Protein AF-A0A432GLQ8-F1 (afdb_monomer)

Organism: NCBI:txid2024889

Solvent-accessible surface area (backbone atoms only — not comparable to full-atom values): 6298 Å² total; per-residue (Å²): 129,80,65,60,48,78,48,74,42,90,80,87,74,48,74,46,80,48,63,73,74,74,49,57,71,63,53,51,57,51,48,53,59,51,56,76,68,56,81,57,90,83,51,72,51,78,84,89,78,70,44,90,85,61,54,70,68,78,48,49,78,29,48,50,62,92,62,46,70,57,54,41,52,49,46,50,68,80,38,73,85,50,81,83,72,56,77,81,66,71,67,80,76,91,131

pLDDT: mean 87.63, std 8.57, range [52.97, 96.75]

Mean predicted aligned error: 5.27 Å

Foldseek 3Di:
DDQWDWDADPPPGDIDIDGNDLDPVVVLVVLVVVVVVPPDPQAADDPPDHRPPDDCVSNPPRSDGDPLVVVLVVCCVVCVVCPPDDVSSVHDHDD

Structure (mmCIF, N/CA/C/O backbone):
data_AF-A0A432GLQ8-F1
#
_entry.id   AF-A0A432GLQ8-F1
#
loop_
_atom_site.group_PDB
_atom_site.id
_atom_site.type_symbol
_atom_site.label_atom_id
_atom_site.label_alt_id
_atom_site.label_comp_id
_atom_site.label_asym_id
_atom_site.label_entity_id
_atom_site.label_seq_id
_atom_site.pdbx_PDB_ins_code
_atom_site.Cartn_x
_atom_site.Cartn_y
_atom_site.Cartn_z
_atom_site.occupancy
_atom_site.B_iso_or_equiv
_atom_site.auth_seq_id
_atom_site.auth_comp_id
_atom_site.auth_asym_id
_atom_site.auth_atom_id
_atom_site.pdbx_PDB_model_num
ATOM 1 N N . LYS A 1 1 ? -21.162 7.649 18.911 1.00 52.97 1 LYS A N 1
ATOM 2 C CA . LYS A 1 1 ? -21.248 7.123 17.519 1.00 52.97 1 LYS A CA 1
ATOM 3 C C . LYS A 1 1 ? -19.899 6.506 17.177 1.00 52.97 1 LYS A C 1
ATOM 5 O O . LYS A 1 1 ? -18.906 7.142 17.490 1.00 52.97 1 LYS A O 1
ATOM 10 N N . ALA A 1 2 ? -19.849 5.311 16.585 1.00 57.78 2 ALA A N 1
ATOM 11 C CA . ALA A 1 2 ? -18.574 4.711 16.188 1.00 57.78 2 ALA A CA 1
ATOM 12 C C . ALA A 1 2 ? -17.834 5.634 15.198 1.00 57.78 2 ALA A C 1
ATOM 14 O O . ALA A 1 2 ? -18.429 6.103 14.224 1.00 57.78 2 ALA A O 1
ATOM 15 N N . ASN A 1 3 ? -16.553 5.911 15.460 1.00 75.44 3 ASN A N 1
ATOM 16 C CA . ASN A 1 3 ? -15.686 6.737 14.603 1.00 75.44 3 ASN A CA 1
ATOM 17 C C . ASN A 1 3 ? -15.190 5.988 13.356 1.00 75.44 3 ASN A C 1
ATOM 19 O O . ASN A 1 3 ? -14.399 6.525 12.581 1.00 75.44 3 ASN A O 1
ATOM 23 N N . PHE A 1 4 ? -15.685 4.768 13.155 1.00 80.69 4 PHE A N 1
ATOM 24 C CA . PHE A 1 4 ? -15.246 3.825 12.146 1.00 80.69 4 PHE A CA 1
ATOM 25 C C . PHE A 1 4 ? -16.453 3.205 11.439 1.00 80.69 4 PHE A C 1
ATOM 27 O O . PHE A 1 4 ? -17.462 2.894 12.078 1.00 80.69 4 PHE A O 1
ATOM 34 N N . LYS A 1 5 ? -16.354 3.048 10.121 1.00 87.56 5 LYS A N 1
ATOM 35 C CA . LYS A 1 5 ? -17.336 2.377 9.269 1.00 87.56 5 LYS A CA 1
ATOM 36 C C . LYS A 1 5 ? -16.607 1.455 8.299 1.00 87.56 5 LYS A C 1
ATOM 38 O O . LYS A 1 5 ? -15.543 1.810 7.802 1.00 87.56 5 LYS A O 1
ATOM 43 N N . ILE A 1 6 ? -17.214 0.313 8.003 1.00 88.31 6 ILE A N 1
ATOM 44 C CA . ILE A 1 6 ? -16.750 -0.613 6.969 1.00 88.31 6 ILE A CA 1
ATOM 45 C C . ILE A 1 6 ? -17.814 -0.644 5.878 1.00 88.31 6 ILE A C 1
ATOM 47 O O . ILE A 1 6 ? -18.998 -0.790 6.185 1.00 88.31 6 ILE A O 1
ATOM 51 N N . ALA A 1 7 ? -17.401 -0.500 4.624 1.00 86.56 7 ALA A N 1
ATOM 52 C CA . ALA A 1 7 ? -18.258 -0.702 3.465 1.00 86.56 7 ALA A CA 1
ATOM 53 C C . ALA A 1 7 ? -17.623 -1.754 2.555 1.00 86.56 7 ALA A C 1
ATOM 55 O O . ALA A 1 7 ? -16.474 -1.605 2.150 1.00 86.56 7 ALA A O 1
ATOM 56 N N . VAL A 1 8 ? -18.368 -2.810 2.239 1.00 84.88 8 VAL A N 1
ATOM 57 C CA . VAL A 1 8 ? -17.927 -3.861 1.316 1.00 84.88 8 VAL A CA 1
ATOM 58 C C . VAL A 1 8 ? -18.546 -3.567 -0.040 1.00 84.88 8 VAL A C 1
ATOM 60 O O . VAL A 1 8 ? -19.770 -3.470 -0.143 1.00 84.88 8 VAL A O 1
ATOM 63 N N . HIS A 1 9 ? -17.717 -3.382 -1.064 1.00 76.69 9 HIS A N 1
ATOM 64 C CA . HIS A 1 9 ? -18.213 -3.208 -2.419 1.00 76.69 9 HIS A CA 1
ATOM 65 C C . HIS A 1 9 ? -18.462 -4.598 -3.033 1.00 76.69 9 HIS A C 1
ATOM 67 O O . HIS A 1 9 ? -17.513 -5.368 -3.195 1.00 76.69 9 HIS A O 1
ATOM 73 N N . PRO A 1 10 ? -19.717 -4.958 -3.364 1.00 63.56 10 PRO A N 1
ATOM 74 C CA . PRO A 1 10 ? -20.062 -6.321 -3.777 1.00 63.56 10 PRO A CA 1
ATOM 75 C C . PRO A 1 10 ? -19.436 -6.713 -5.123 1.00 63.56 10 PRO A C 1
ATOM 77 O O . PRO A 1 10 ? -19.226 -7.893 -5.385 1.00 63.56 10 PRO A O 1
ATOM 80 N N . THR A 1 11 ? -19.091 -5.730 -5.958 1.00 61.66 11 THR A N 1
ATOM 81 C CA . THR A 1 11 ? -18.508 -5.943 -7.287 1.00 61.66 11 THR A CA 1
ATOM 82 C C . THR A 1 11 ? -17.040 -5.517 -7.274 1.00 61.66 11 THR A C 1
ATOM 84 O O . THR A 1 11 ? -16.756 -4.328 -7.216 1.00 61.66 11 THR A O 1
ATOM 87 N N . GLY A 1 12 ? -16.095 -6.457 -7.296 1.00 67.06 12 GLY A N 1
ATOM 88 C CA . GLY A 1 12 ? -14.649 -6.163 -7.260 1.00 67.06 12 GLY A CA 1
ATOM 89 C C . GLY A 1 12 ? -13.942 -6.550 -5.958 1.00 67.06 12 GLY A C 1
ATOM 90 O O . GLY A 1 12 ? -12.720 -6.612 -5.940 1.00 67.06 12 GLY A O 1
ATOM 91 N N . GLY A 1 13 ? -14.689 -6.896 -4.902 1.00 76.12 13 GLY A N 1
ATOM 92 C CA . GLY A 1 13 ? -14.124 -7.474 -3.674 1.00 76.12 13 GLY A CA 1
ATOM 93 C C . GLY A 1 13 ? -13.409 -6.478 -2.757 1.00 76.12 13 GLY A C 1
ATOM 94 O O . GLY A 1 13 ? -12.743 -6.893 -1.811 1.00 76.12 13 GLY A O 1
ATOM 95 N N . ASP A 1 14 ? -13.553 -5.176 -3.007 1.00 85.31 14 ASP A N 1
ATOM 96 C CA . ASP A 1 14 ? -12.921 -4.140 -2.196 1.00 85.31 14 ASP A CA 1
ATOM 97 C C . ASP A 1 14 ? -13.648 -3.935 -0.860 1.00 85.31 14 ASP A C 1
ATOM 99 O O . ASP A 1 14 ? -14.877 -3.805 -0.791 1.00 85.31 14 ASP A O 1
ATOM 103 N N . ILE A 1 15 ? -12.866 -3.825 0.216 1.00 89.12 15 ILE A N 1
ATOM 104 C CA . ILE A 1 15 ? -13.349 -3.461 1.549 1.00 89.12 15 ILE A CA 1
ATOM 105 C C . ILE A 1 15 ? -12.818 -2.070 1.889 1.00 89.12 15 ILE A C 1
ATOM 107 O O . ILE A 1 15 ? -11.617 -1.857 2.042 1.00 89.12 15 ILE A O 1
ATOM 111 N N . ASN A 1 16 ? -13.729 -1.113 2.040 1.00 89.88 16 ASN A N 1
ATOM 112 C CA . ASN A 1 16 ? -13.412 0.259 2.405 1.00 89.88 16 ASN A CA 1
ATOM 113 C C . ASN A 1 16 ? -13.504 0.444 3.920 1.00 89.88 16 ASN A C 1
ATOM 115 O O . ASN A 1 16 ? -14.584 0.347 4.511 1.00 89.88 16 ASN A O 1
ATOM 119 N N . PHE A 1 17 ? -12.373 0.777 4.537 1.00 89.88 17 PHE A N 1
ATOM 120 C CA . PHE A 1 17 ? -12.283 1.133 5.950 1.00 89.88 17 PHE A CA 1
ATOM 121 C C . PHE A 1 17 ? -12.308 2.656 6.098 1.00 89.88 17 PHE A C 1
ATOM 123 O O . PHE A 1 17 ? -11.334 3.343 5.795 1.00 89.88 17 PHE A O 1
ATOM 130 N N . MET A 1 18 ? -13.434 3.202 6.554 1.00 89.12 18 MET A N 1
ATOM 131 C CA . MET A 1 18 ? -13.636 4.644 6.689 1.00 89.12 18 MET A CA 1
ATOM 132 C C . MET A 1 18 ? -13.495 5.059 8.151 1.00 89.12 18 MET A C 1
ATOM 134 O O . MET A 1 18 ? -14.271 4.633 9.010 1.00 89.12 18 MET A O 1
ATOM 138 N N . HIS A 1 19 ? -12.541 5.942 8.432 1.00 85.38 19 HIS A N 1
ATOM 139 C CA . HIS A 1 19 ? -12.317 6.499 9.761 1.00 85.38 19 HIS A CA 1
ATOM 140 C C . HIS A 1 19 ? -12.474 8.021 9.738 1.00 85.38 19 HIS A C 1
ATOM 142 O O . HIS A 1 19 ? -12.069 8.674 8.781 1.00 85.38 19 HIS A O 1
ATOM 148 N N . LYS A 1 20 ? -13.073 8.598 10.785 1.00 85.88 20 LYS A N 1
ATOM 149 C CA . LYS A 1 20 ? -13.323 10.050 10.855 1.00 85.88 20 LYS A CA 1
ATOM 150 C C . LYS A 1 20 ? -12.145 10.878 11.366 1.00 85.88 20 LYS A C 1
ATOM 152 O O . LYS A 1 20 ? -12.199 12.098 11.269 1.00 85.88 20 LYS A O 1
ATOM 157 N N . SER A 1 21 ? -11.129 10.247 11.951 1.00 83.94 21 SER A N 1
ATOM 158 C CA . SER A 1 21 ? -10.005 10.990 12.524 1.00 83.94 21 SER A CA 1
ATOM 159 C C . SER A 1 21 ? -9.118 11.598 11.455 1.00 83.94 21 SER A C 1
ATOM 161 O O . SER A 1 21 ? -8.797 10.949 10.458 1.00 83.94 21 SER A O 1
ATOM 163 N N . THR A 1 22 ? -8.680 12.822 11.718 1.00 85.19 22 THR A N 1
ATOM 164 C CA . THR A 1 22 ? -7.654 13.551 10.968 1.00 85.19 22 THR A CA 1
ATOM 165 C C . THR A 1 22 ? -6.250 13.340 11.543 1.00 85.19 22 THR A C 1
ATOM 167 O O . THR A 1 22 ? -5.264 13.759 10.930 1.00 85.19 22 THR A O 1
ATOM 170 N N . GLU A 1 23 ? -6.142 12.668 12.694 1.00 91.06 23 GLU A N 1
ATOM 171 C CA . GLU A 1 23 ? -4.889 12.450 13.408 1.00 91.06 23 GLU A CA 1
ATOM 172 C C . GLU A 1 23 ? -4.126 11.244 12.860 1.00 91.06 23 GLU A C 1
ATOM 174 O O . GLU A 1 23 ? -4.600 10.105 12.888 1.00 91.06 23 GLU A O 1
ATOM 179 N N . ARG A 1 24 ? -2.880 11.481 12.426 1.00 92.00 24 ARG A N 1
ATOM 180 C CA . ARG A 1 24 ? -1.993 10.443 11.867 1.00 92.00 24 ARG A CA 1
ATOM 181 C C . ARG A 1 24 ? -1.860 9.246 12.805 1.00 92.00 24 ARG A C 1
ATOM 183 O O . ARG A 1 24 ? -1.970 8.108 12.370 1.00 92.00 24 ARG A O 1
ATOM 190 N N . LYS A 1 25 ? -1.635 9.501 14.097 1.00 92.94 25 LYS A N 1
ATOM 191 C CA . LYS A 1 25 ? -1.405 8.451 15.099 1.00 92.94 25 LYS A CA 1
ATOM 192 C C . LYS A 1 25 ? -2.577 7.471 15.173 1.00 92.94 25 LYS A C 1
ATOM 194 O O . LYS A 1 25 ? -2.359 6.265 15.185 1.00 92.94 25 LYS A O 1
ATOM 199 N N . GLU A 1 26 ? -3.805 7.978 15.178 1.00 91.44 26 GLU A N 1
ATOM 200 C CA . GLU A 1 26 ? -5.005 7.141 15.231 1.00 91.44 26 GLU A CA 1
ATOM 201 C C . GLU A 1 26 ? -5.233 6.387 13.918 1.00 91.44 26 GLU A C 1
ATOM 203 O O . GLU A 1 26 ? -5.636 5.224 13.936 1.00 91.44 26 GLU A O 1
ATOM 208 N N . GLN A 1 27 ? -4.958 7.020 12.772 1.00 91.06 27 GLN A N 1
ATOM 209 C CA . GLN A 1 27 ? -5.039 6.351 11.471 1.00 91.06 27 GLN A CA 1
ATOM 210 C C . GLN A 1 27 ? -4.043 5.186 11.377 1.00 91.06 27 GLN A C 1
ATOM 212 O O . GLN A 1 27 ? -4.427 4.096 10.960 1.00 91.06 27 GLN A O 1
ATOM 217 N N . LEU A 1 28 ? -2.802 5.371 11.840 1.00 93.44 28 LEU A N 1
ATOM 218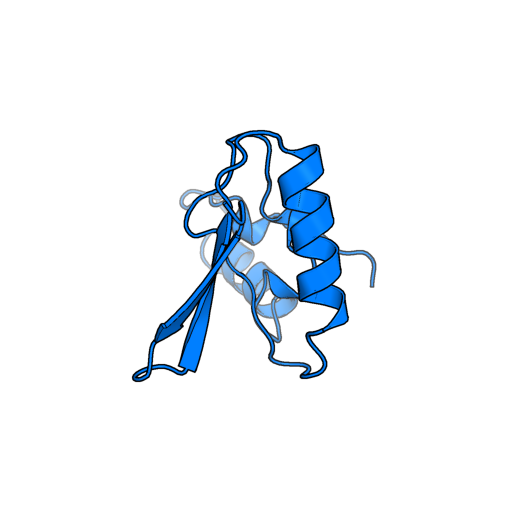 C CA . LEU A 1 28 ? -1.788 4.312 11.844 1.00 93.44 28 LEU A CA 1
ATOM 219 C C . LEU A 1 28 ? -2.119 3.179 12.819 1.00 93.44 28 LEU A C 1
ATOM 221 O O . LEU A 1 28 ? -1.953 2.014 12.477 1.00 93.44 28 LEU A O 1
ATOM 225 N N . GLN A 1 29 ? -2.659 3.482 14.001 1.00 92.88 29 GLN A N 1
ATOM 226 C CA . GLN A 1 29 ? -3.107 2.439 14.931 1.00 92.88 29 GLN A CA 1
ATOM 227 C C . GLN A 1 29 ? -4.207 1.552 14.333 1.00 92.88 29 GLN A C 1
ATOM 229 O O . GLN A 1 29 ? -4.218 0.344 14.562 1.00 92.88 29 GLN A O 1
ATOM 234 N N . HIS A 1 30 ? -5.136 2.130 13.568 1.00 91.06 30 HIS A N 1
ATOM 235 C CA . HIS A 1 30 ? -6.147 1.347 12.859 1.00 91.06 30 HIS A CA 1
ATOM 236 C C . HIS A 1 30 ? -5.560 0.578 11.677 1.00 91.06 30 HIS A C 1
ATOM 238 O O . HIS A 1 30 ? -5.934 -0.573 11.470 1.00 91.06 30 HIS A O 1
ATOM 244 N N . LEU A 1 31 ? -4.624 1.178 10.942 1.00 93.44 31 LEU A N 1
ATOM 245 C CA . LEU A 1 31 ? -3.924 0.513 9.850 1.00 93.44 31 LEU A CA 1
ATOM 246 C C . LEU A 1 31 ? -3.215 -0.760 10.324 1.00 93.44 31 LEU A C 1
ATOM 248 O O . LEU A 1 31 ? -3.375 -1.798 9.695 1.00 93.44 31 LEU A O 1
ATOM 252 N N . GLU A 1 32 ? -2.499 -0.713 11.448 1.00 94.06 32 GLU A N 1
ATOM 253 C CA . GLU A 1 32 ? -1.813 -1.896 11.985 1.00 94.06 32 GLU A CA 1
ATOM 254 C C . GLU A 1 32 ? -2.787 -3.009 12.390 1.00 94.06 32 GLU A C 1
ATOM 256 O O . GLU A 1 32 ? -2.531 -4.182 12.124 1.00 94.06 32 GLU A O 1
ATOM 261 N N . LYS A 1 33 ? -3.952 -2.655 12.947 1.00 92.75 33 LYS A N 1
ATOM 262 C CA . LYS A 1 33 ? -5.020 -3.630 13.231 1.00 92.75 33 LYS A CA 1
ATOM 263 C C . LYS A 1 33 ? -5.596 -4.258 11.962 1.00 92.75 33 LYS A C 1
ATOM 265 O O . LYS A 1 33 ? -5.975 -5.422 11.979 1.00 92.75 33 LYS A O 1
ATOM 270 N N . ILE A 1 34 ? -5.699 -3.492 10.876 1.00 92.69 34 ILE A N 1
ATOM 271 C CA . ILE A 1 34 ? -6.149 -4.021 9.584 1.00 92.69 34 ILE A CA 1
ATOM 272 C C . ILE A 1 34 ? -5.084 -4.968 9.032 1.00 92.69 34 ILE A C 1
ATOM 274 O O . ILE A 1 34 ? -5.404 -6.104 8.701 1.00 92.69 34 ILE A O 1
ATOM 278 N N . LYS A 1 35 ? -3.816 -4.544 8.995 1.00 92.81 35 LYS A N 1
ATOM 279 C CA . LYS A 1 35 ? -2.692 -5.362 8.519 1.00 92.81 35 LYS A CA 1
ATOM 280 C C . LYS A 1 35 ? -2.577 -6.694 9.255 1.00 92.81 35 LY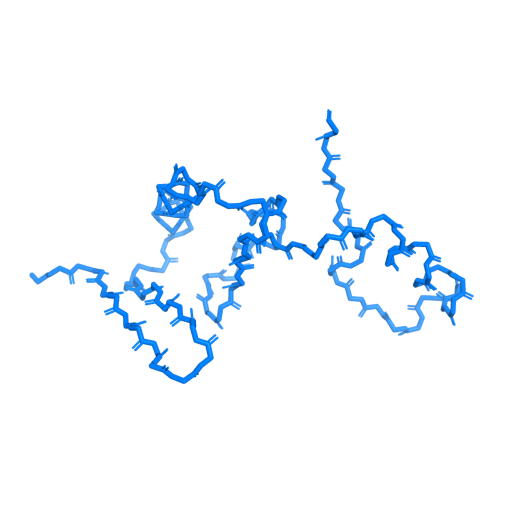S A C 1
ATOM 282 O O . LYS A 1 35 ? -2.336 -7.706 8.608 1.00 92.81 35 LYS A O 1
ATOM 287 N N . SER A 1 36 ? -2.776 -6.715 10.575 1.00 92.75 36 SER A N 1
ATOM 288 C CA . SER A 1 36 ? -2.702 -7.955 11.360 1.00 92.75 36 SER A CA 1
ATOM 289 C C . SER A 1 36 ? -3.830 -8.948 11.055 1.00 92.75 36 SER A C 1
ATOM 291 O O . SER A 1 36 ? -3.675 -10.137 11.322 1.00 92.75 36 SER A O 1
ATOM 293 N N . ALA A 1 37 ? -4.941 -8.486 10.474 1.00 91.50 37 ALA A N 1
ATOM 294 C CA . ALA A 1 37 ? -6.044 -9.334 10.030 1.00 91.50 37 ALA A CA 1
ATOM 295 C C . ALA A 1 37 ? -5.890 -9.826 8.575 1.00 91.50 37 ALA A C 1
ATOM 297 O O . ALA A 1 37 ? -6.620 -10.723 8.150 1.00 91.50 37 ALA A O 1
ATOM 298 N N . LEU A 1 38 ? -4.956 -9.261 7.799 1.00 89.69 38 LEU A N 1
ATOM 299 C CA . LEU A 1 38 ? -4.708 -9.650 6.410 1.00 89.69 38 LEU A CA 1
ATOM 300 C C . LEU A 1 38 ? -3.782 -10.871 6.346 1.00 89.69 38 LEU A C 1
ATOM 302 O O . LEU A 1 38 ? -2.560 -10.750 6.394 1.00 89.69 38 LEU A O 1
ATOM 306 N N . ILE A 1 39 ? -4.382 -12.055 6.218 1.00 84.69 39 ILE A N 1
ATOM 307 C CA . ILE A 1 39 ? -3.661 -13.339 6.193 1.00 84.69 39 ILE A CA 1
ATOM 308 C C . ILE A 1 39 ? -3.234 -13.790 4.789 1.00 84.69 39 ILE A C 1
ATOM 310 O O . ILE A 1 39 ? -2.286 -14.560 4.653 1.00 84.69 39 ILE A O 1
ATOM 314 N N . HIS A 1 40 ? -3.914 -13.330 3.734 1.00 85.50 40 HIS A N 1
ATOM 315 C CA . HIS A 1 40 ? -3.586 -13.728 2.364 1.00 85.50 40 HIS A CA 1
ATOM 316 C C . HIS A 1 40 ? -2.364 -12.974 1.841 1.00 85.50 40 HIS A C 1
ATOM 318 O O . HIS A 1 40 ? -2.291 -11.751 1.967 1.00 85.50 40 HIS A O 1
ATOM 324 N N . ALA A 1 41 ? -1.452 -13.697 1.187 1.00 80.06 41 ALA A N 1
ATOM 325 C CA . ALA A 1 41 ? -0.226 -13.139 0.613 1.00 80.06 41 ALA A CA 1
ATOM 326 C C . ALA A 1 41 ? -0.492 -12.042 -0.434 1.00 80.06 41 ALA A C 1
ATOM 328 O O . ALA A 1 41 ? 0.277 -11.091 -0.529 1.00 80.06 41 ALA A O 1
ATOM 329 N N . ASP A 1 42 ? -1.613 -12.142 -1.152 1.00 83.69 42 ASP A N 1
ATOM 330 C CA . ASP A 1 42 ? -2.021 -11.180 -2.183 1.00 83.69 42 ASP A CA 1
ATOM 331 C C . ASP A 1 42 ? -2.918 -10.051 -1.657 1.00 83.69 42 ASP A C 1
ATOM 333 O O . ASP A 1 42 ? -3.430 -9.249 -2.441 1.00 83.69 42 ASP A O 1
ATOM 337 N N . SER A 1 43 ? -3.123 -9.968 -0.339 1.00 88.62 43 SER A N 1
ATOM 338 C CA . SER A 1 43 ? -3.855 -8.859 0.276 1.00 88.62 43 SER A CA 1
ATOM 339 C C . SER A 1 43 ? -3.186 -7.530 -0.065 1.00 88.62 43 SER A C 1
ATOM 341 O O . SER A 1 43 ? -1.978 -7.370 0.118 1.00 88.62 43 SER A O 1
ATOM 343 N N . ARG A 1 44 ? -3.971 -6.545 -0.508 1.00 90.31 44 ARG A N 1
ATOM 344 C CA . ARG A 1 44 ? -3.472 -5.202 -0.829 1.00 90.31 44 ARG A CA 1
ATOM 345 C C . ARG A 1 44 ? -4.222 -4.137 -0.053 1.00 90.31 44 ARG A C 1
ATOM 347 O O . ARG A 1 44 ? -5.415 -4.258 0.208 1.00 90.31 44 ARG A O 1
ATOM 354 N N . LEU A 1 45 ? -3.506 -3.075 0.285 1.00 93.38 45 LEU A N 1
ATOM 355 C CA . LEU A 1 45 ? -4.031 -1.877 0.917 1.00 93.38 45 LEU A CA 1
ATOM 356 C C . LEU A 1 45 ? -3.674 -0.658 0.074 1.00 93.38 45 LEU A C 1
ATOM 358 O O . LEU A 1 45 ? -2.597 -0.565 -0.511 1.00 93.38 45 LEU A O 1
ATOM 362 N N . ARG A 1 46 ? -4.587 0.308 0.038 1.00 91.31 46 ARG A N 1
ATOM 363 C CA . ARG A 1 46 ? -4.381 1.597 -0.615 1.00 91.31 46 ARG A CA 1
ATOM 364 C C . ARG A 1 46 ? -5.017 2.694 0.222 1.00 91.31 46 ARG A C 1
ATOM 366 O O . ARG A 1 46 ? -6.125 2.539 0.729 1.00 91.31 46 ARG A O 1
ATOM 373 N N . TRP A 1 47 ? -4.347 3.837 0.295 1.00 91.19 47 TRP A N 1
ATOM 374 C CA . TRP A 1 47 ? -4.975 5.062 0.767 1.00 91.19 47 TRP A CA 1
ATOM 375 C C . TRP A 1 47 ? -5.936 5.604 -0.293 1.00 91.19 47 TRP A C 1
ATOM 377 O O . TRP A 1 47 ? -5.507 6.013 -1.368 1.00 91.19 47 TRP A O 1
ATOM 387 N N . VAL A 1 48 ? -7.234 5.607 0.010 1.00 87.06 48 VAL A N 1
ATOM 388 C CA . VAL A 1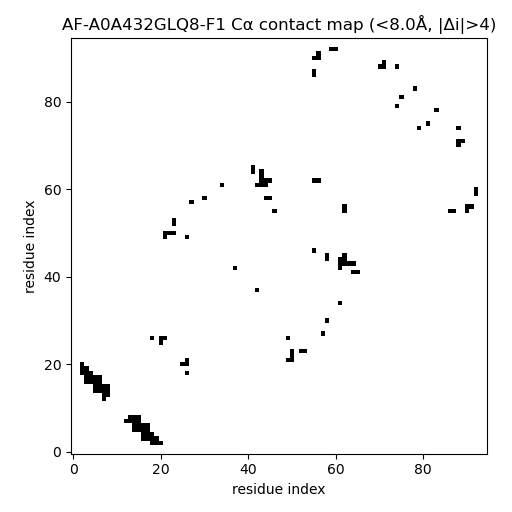 48 ? -8.233 6.362 -0.771 1.00 87.06 48 VAL A CA 1
ATOM 389 C C . VAL A 1 48 ? -8.249 7.817 -0.303 1.00 87.06 48 VAL A C 1
ATOM 391 O O . VAL A 1 48 ? -8.197 8.743 -1.105 1.00 87.06 48 VAL A O 1
ATOM 394 N N . SER A 1 49 ? -8.251 8.009 1.017 1.00 84.12 49 SER A N 1
ATOM 395 C CA . SER A 1 49 ? -8.070 9.297 1.679 1.00 84.12 49 SER A CA 1
ATOM 396 C C . SER A 1 49 ? -7.339 9.078 3.001 1.00 84.12 49 SER A C 1
ATOM 398 O O . SER A 1 49 ? -7.780 8.265 3.815 1.00 84.12 49 SER A O 1
ATOM 400 N N . SER A 1 50 ? -6.255 9.808 3.233 1.00 85.75 50 SER A N 1
ATOM 401 C CA . SER A 1 50 ? -5.517 9.814 4.499 1.00 85.75 50 SER A CA 1
ATOM 402 C C . SER A 1 50 ? -5.159 11.245 4.879 1.00 85.75 50 SER A C 1
ATOM 404 O O . SER A 1 50 ? -5.232 12.156 4.052 1.00 85.75 50 SER A O 1
ATOM 406 N N . THR A 1 51 ? -4.746 11.463 6.128 1.00 86.56 51 THR A N 1
ATOM 407 C CA . THR A 1 51 ? -4.108 12.739 6.478 1.00 86.56 51 THR A CA 1
ATOM 408 C C . THR A 1 51 ? -2.844 12.935 5.619 1.00 86.56 51 THR A C 1
ATOM 410 O O . THR A 1 51 ? -2.176 11.939 5.324 1.00 86.56 51 THR A O 1
ATOM 413 N N . PRO A 1 52 ? -2.459 14.169 5.235 1.00 85.12 52 PRO A N 1
ATOM 414 C CA . PRO A 1 52 ? -1.264 14.412 4.413 1.00 85.12 52 PRO A CA 1
ATOM 415 C C . PRO A 1 52 ? 0.046 13.894 5.023 1.00 85.12 52 PRO A C 1
ATOM 417 O O . PRO A 1 52 ? 1.046 13.756 4.331 1.00 85.12 52 PRO A O 1
ATOM 420 N N . LYS A 1 53 ? 0.051 13.613 6.333 1.00 87.44 53 LYS A N 1
ATOM 421 C CA . LYS A 1 53 ? 1.201 13.050 7.053 1.00 87.44 53 LYS A CA 1
ATOM 422 C C . LYS A 1 53 ? 1.330 11.525 6.907 1.00 87.44 53 LYS A C 1
ATOM 424 O O . LYS A 1 53 ? 2.307 10.960 7.394 1.00 87.44 53 LYS A O 1
ATOM 429 N N . CYS A 1 54 ? 0.339 10.841 6.338 1.00 89.38 54 CYS A N 1
ATOM 430 C CA . CYS A 1 54 ? 0.438 9.419 6.012 1.00 89.38 54 CYS A CA 1
ATOM 431 C C . CYS A 1 54 ? 1.153 9.248 4.673 1.00 89.38 54 CYS A C 1
ATOM 433 O O . CYS A 1 54 ? 0.879 9.955 3.708 1.00 89.38 54 CYS A O 1
ATOM 435 N N . SER A 1 55 ? 2.065 8.289 4.630 1.00 90.31 55 SER A N 1
ATOM 436 C CA . SER A 1 55 ? 2.892 7.967 3.475 1.00 90.31 55 SER A CA 1
ATOM 437 C C . SER A 1 55 ? 2.487 6.623 2.871 1.00 90.31 55 SER A C 1
ATOM 439 O O . SER A 1 55 ? 1.810 5.808 3.503 1.00 90.31 55 SER A O 1
ATOM 441 N N . PHE A 1 56 ? 2.943 6.354 1.648 1.00 89.75 56 PHE A N 1
ATOM 442 C CA . PHE A 1 56 ? 2.842 5.013 1.067 1.00 89.75 56 PHE A CA 1
ATOM 443 C C . PHE A 1 56 ? 3.690 3.987 1.833 1.00 89.75 56 PHE A C 1
ATOM 445 O O . PHE A 1 56 ? 3.280 2.835 1.938 1.00 89.75 56 PHE A O 1
ATOM 452 N N . MET A 1 57 ? 4.804 4.415 2.440 1.00 91.75 57 MET A N 1
ATOM 453 C CA . MET A 1 57 ? 5.633 3.570 3.309 1.00 91.75 57 MET A CA 1
ATOM 454 C C . MET A 1 57 ? 4.850 3.025 4.504 1.00 91.75 57 MET A C 1
ATOM 456 O O . MET A 1 57 ? 5.032 1.870 4.883 1.00 91.75 57 MET A O 1
ATOM 460 N N . ASP A 1 58 ? 3.911 3.810 5.042 1.00 93.81 58 ASP A N 1
ATOM 461 C CA . ASP A 1 58 ? 3.063 3.369 6.149 1.00 93.81 58 ASP A CA 1
ATOM 462 C C . ASP A 1 58 ? 2.212 2.143 5.776 1.00 93.81 58 ASP A C 1
ATOM 464 O O . ASP A 1 58 ? 1.823 1.401 6.667 1.00 93.81 58 ASP A O 1
ATOM 468 N N . LEU A 1 59 ? 1.941 1.866 4.493 1.00 93.25 59 LEU A N 1
ATOM 469 C CA . LEU A 1 59 ? 1.210 0.663 4.062 1.00 93.25 59 LEU A CA 1
ATOM 470 C C . LEU A 1 59 ? 2.071 -0.612 4.106 1.00 93.25 59 LEU A C 1
ATOM 472 O O . LEU A 1 59 ? 1.523 -1.717 4.145 1.00 93.25 59 LEU A O 1
ATOM 476 N N . GLY A 1 60 ? 3.400 -0.483 4.143 1.00 91.88 60 GLY A N 1
ATOM 477 C CA . GLY A 1 60 ? 4.330 -1.611 4.109 1.00 91.88 60 GLY A CA 1
ATOM 478 C C . GLY A 1 60 ? 4.164 -2.475 2.854 1.00 91.88 60 GLY A C 1
ATOM 479 O O . GLY A 1 60 ? 3.720 -2.003 1.805 1.00 91.88 60 GLY A O 1
ATOM 480 N N . LYS A 1 61 ? 4.435 -3.780 2.991 1.00 89.88 61 LYS A N 1
ATOM 481 C CA . LYS A 1 61 ? 4.289 -4.774 1.910 1.00 89.88 61 LYS A CA 1
ATOM 482 C C . LYS A 1 61 ? 2.893 -4.828 1.279 1.00 89.88 61 LYS A C 1
ATOM 484 O O . LYS A 1 61 ? 2.761 -5.192 0.119 1.00 89.88 61 LYS A O 1
ATOM 489 N N . PHE A 1 62 ? 1.854 -4.441 2.022 1.00 92.19 62 PHE A N 1
ATOM 490 C CA . PHE A 1 62 ? 0.477 -4.430 1.523 1.00 92.19 62 PHE A CA 1
ATOM 491 C C . PHE A 1 62 ? 0.216 -3.272 0.550 1.00 92.19 62 PHE A C 1
ATOM 493 O O . PHE A 1 62 ? -0.759 -3.310 -0.196 1.00 92.19 62 PHE A O 1
ATOM 500 N N . GLY A 1 63 ? 1.063 -2.238 0.551 1.00 92.12 63 GLY A N 1
ATOM 501 C CA . GLY A 1 63 ? 0.955 -1.093 -0.351 1.00 92.12 63 GLY A CA 1
ATO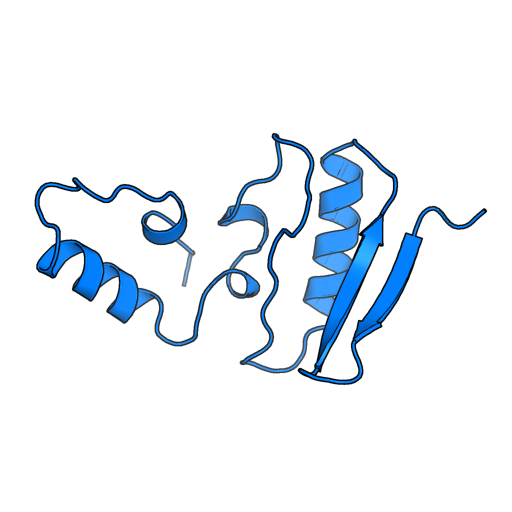M 502 C C . GLY A 1 63 ? 1.465 -1.354 -1.768 1.00 92.12 63 GLY A C 1
ATOM 503 O O . GLY A 1 63 ? 1.289 -0.500 -2.636 1.00 92.12 63 GLY A O 1
ATOM 504 N N . VAL A 1 64 ? 2.096 -2.506 -2.014 1.00 91.44 64 VAL A N 1
ATOM 505 C CA . VAL A 1 64 ? 2.746 -2.826 -3.288 1.00 91.44 64 VAL A CA 1
ATOM 506 C C . VAL A 1 64 ? 2.246 -4.140 -3.877 1.00 91.44 64 VAL A C 1
ATOM 508 O O . VAL A 1 64 ? 1.707 -5.003 -3.189 1.00 91.44 64 VAL A O 1
ATOM 511 N N . ALA A 1 65 ? 2.396 -4.283 -5.192 1.00 86.69 65 ALA A N 1
ATOM 512 C CA . ALA A 1 65 ? 2.063 -5.523 -5.879 1.00 86.69 65 ALA A CA 1
ATOM 513 C C . ALA A 1 65 ? 3.103 -6.626 -5.615 1.00 86.69 65 ALA A C 1
ATOM 515 O O . ALA A 1 65 ? 4.287 -6.355 -5.406 1.00 86.69 65 ALA A O 1
ATOM 516 N N . SER A 1 66 ? 2.671 -7.882 -5.741 1.00 84.44 66 SER A N 1
ATOM 517 C CA . SER A 1 66 ? 3.563 -9.037 -5.874 1.00 84.44 66 SER A CA 1
ATOM 518 C C . SER A 1 66 ? 4.577 -8.787 -7.000 1.00 84.44 66 SER A C 1
ATOM 520 O O . SER A 1 66 ? 4.185 -8.473 -8.126 1.00 84.44 66 SER A O 1
ATOM 522 N N . GLY A 1 67 ? 5.875 -8.902 -6.706 1.00 88.38 67 GLY A N 1
ATOM 523 C CA . GLY A 1 67 ? 6.936 -8.608 -7.678 1.00 88.38 67 GLY A CA 1
ATOM 524 C C . GLY A 1 67 ? 7.287 -7.120 -7.813 1.00 88.38 67 GLY A C 1
ATOM 525 O O . GLY A 1 67 ? 7.816 -6.701 -8.841 1.00 88.38 67 GLY A O 1
ATOM 526 N N . TYR A 1 68 ? 7.026 -6.306 -6.788 1.00 91.94 68 TYR A N 1
ATOM 527 C CA . TYR A 1 68 ? 7.378 -4.882 -6.762 1.00 91.94 68 TYR A CA 1
ATOM 528 C C . TYR A 1 68 ? 8.850 -4.589 -7.126 1.00 91.94 68 TYR A C 1
ATOM 530 O O . TYR A 1 68 ? 9.130 -3.609 -7.816 1.00 91.94 68 TYR A O 1
ATOM 538 N N . SER A 1 69 ? 9.790 -5.474 -6.781 1.00 91.38 69 SER A N 1
ATOM 539 C CA . SER A 1 69 ? 11.199 -5.366 -7.194 1.00 91.38 69 SER A CA 1
ATOM 540 C C . SER A 1 69 ? 11.383 -5.365 -8.720 1.00 91.38 69 SER A C 1
ATOM 542 O O . SER A 1 69 ? 12.163 -4.572 -9.254 1.00 91.38 69 SER A O 1
ATOM 544 N N . LEU A 1 70 ? 10.625 -6.192 -9.449 1.00 93.75 70 LEU A N 1
ATOM 545 C CA . LEU A 1 70 ? 10.601 -6.187 -10.913 1.00 93.75 70 LEU A CA 1
ATOM 546 C C . LEU A 1 70 ? 10.006 -4.880 -11.443 1.00 93.75 70 LEU A C 1
ATOM 548 O O . LEU A 1 70 ? 10.554 -4.295 -12.375 1.00 93.75 70 LEU A O 1
ATOM 552 N N . VAL A 1 71 ? 8.934 -4.385 -10.820 1.00 93.00 71 VAL A N 1
ATOM 553 C CA . VAL A 1 71 ? 8.309 -3.107 -11.191 1.00 93.00 71 VAL A CA 1
ATOM 554 C C . VAL A 1 71 ? 9.296 -1.943 -11.041 1.00 93.00 71 V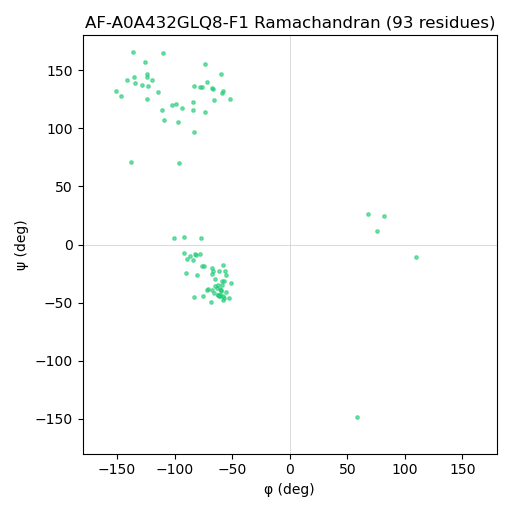AL A C 1
ATOM 556 O O . VAL A 1 71 ? 9.416 -1.133 -11.960 1.00 93.00 71 VAL A O 1
ATOM 559 N N . LYS A 1 72 ? 10.073 -1.887 -9.949 1.00 93.06 72 LYS A N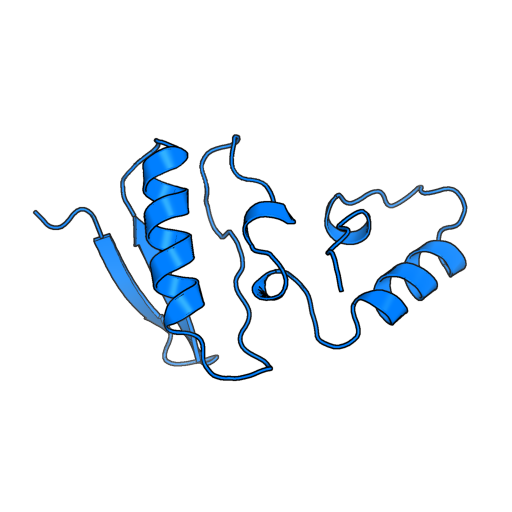 1
ATOM 560 C CA . LYS A 1 72 ? 11.140 -0.883 -9.768 1.00 93.06 72 LYS A CA 1
ATOM 561 C C . LYS A 1 72 ? 12.206 -0.979 -10.859 1.00 93.06 72 LYS A C 1
ATOM 563 O O . LYS A 1 72 ? 12.618 0.040 -11.410 1.00 93.06 72 LYS A O 1
ATOM 568 N N . ARG A 1 73 ? 12.648 -2.196 -11.196 1.00 94.19 73 ARG A N 1
ATOM 569 C CA . ARG A 1 73 ? 13.632 -2.423 -12.269 1.00 94.19 73 ARG A CA 1
ATOM 570 C C . ARG A 1 73 ? 13.108 -1.960 -13.626 1.00 94.19 73 ARG A C 1
ATOM 572 O O . ARG A 1 73 ? 13.828 -1.273 -14.344 1.00 94.19 73 ARG A O 1
ATOM 579 N N . LEU A 1 74 ? 11.855 -2.282 -13.947 1.00 95.50 74 LEU A N 1
ATOM 580 C CA . LEU A 1 74 ? 11.199 -1.831 -15.173 1.00 95.50 74 LEU A CA 1
ATOM 581 C C . LEU A 1 74 ? 11.083 -0.306 -15.218 1.00 95.50 74 LEU A C 1
ATOM 583 O O . LEU A 1 74 ? 11.411 0.283 -16.241 1.00 95.50 74 LEU A O 1
ATOM 587 N N . LYS A 1 75 ? 10.706 0.347 -14.110 1.00 94.88 75 LYS A N 1
ATOM 588 C CA . LYS A 1 75 ? 10.651 1.815 -14.041 1.00 94.88 75 LYS A CA 1
ATOM 589 C C . LYS A 1 75 ? 12.004 2.452 -14.351 1.00 94.88 75 LYS A C 1
ATOM 591 O O . LYS A 1 75 ? 12.060 3.362 -15.169 1.00 94.88 75 LYS A O 1
ATOM 596 N N . LYS A 1 76 ? 13.084 1.957 -13.740 1.00 93.94 76 LYS A N 1
ATOM 597 C CA . LYS A 1 76 ? 14.449 2.453 -13.993 1.00 93.94 76 LYS A CA 1
ATOM 598 C C . LYS A 1 76 ? 14.887 2.247 -15.445 1.00 93.94 76 LYS A C 1
ATOM 600 O O . LYS A 1 76 ? 15.610 3.074 -15.982 1.00 93.94 76 LYS A O 1
ATOM 605 N N . HIS A 1 77 ? 14.461 1.149 -16.067 1.00 96.62 77 HIS A N 1
ATOM 606 C CA . HIS A 1 77 ? 14.807 0.842 -17.452 1.0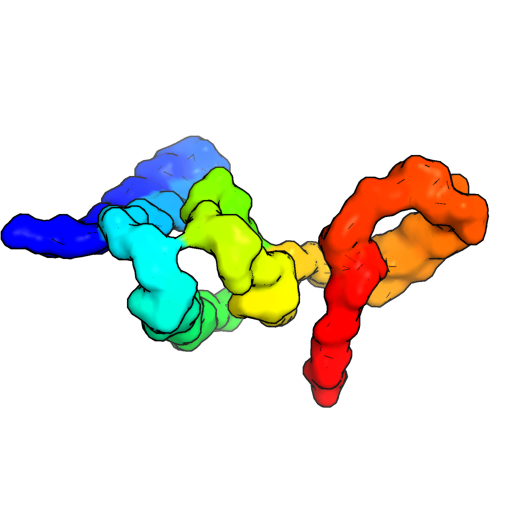0 96.62 77 HIS A CA 1
ATOM 607 C C . HIS A 1 77 ? 14.034 1.699 -18.462 1.00 96.62 77 HIS A C 1
ATOM 609 O O . HIS A 1 77 ? 14.620 2.197 -19.417 1.00 96.62 77 HIS A O 1
ATOM 615 N N . LEU A 1 78 ? 12.727 1.869 -18.250 1.00 96.75 78 LEU A N 1
ATOM 616 C CA . LEU A 1 78 ? 11.842 2.594 -19.165 1.00 96.75 78 LEU A CA 1
ATOM 617 C C . LEU A 1 78 ? 11.929 4.116 -19.002 1.00 96.75 78 LEU A C 1
ATOM 619 O O . LEU A 1 78 ? 11.644 4.845 -19.945 1.00 96.75 78 LEU A O 1
ATOM 623 N N . ASP A 1 79 ? 12.306 4.597 -17.819 1.00 96.50 79 ASP A N 1
ATOM 624 C CA . ASP A 1 79 ? 12.450 6.021 -17.526 1.00 96.50 79 ASP A CA 1
ATOM 625 C C . ASP A 1 79 ? 13.720 6.287 -16.697 1.00 96.50 79 ASP A C 1
ATOM 627 O O . ASP A 1 79 ? 13.641 6.594 -15.502 1.00 96.50 79 ASP A O 1
ATOM 631 N N . PRO A 1 80 ? 14.908 6.154 -17.319 1.00 93.75 80 PRO A N 1
ATOM 632 C CA . PRO A 1 80 ? 16.189 6.354 -16.645 1.00 93.75 80 PRO A CA 1
ATOM 633 C C . PRO A 1 80 ? 16.420 7.812 -16.227 1.00 93.75 80 PRO A C 1
ATOM 635 O O . PRO A 1 80 ? 17.152 8.065 -15.275 1.00 93.75 80 PRO A O 1
ATOM 638 N N . ALA A 1 81 ? 15.790 8.767 -16.918 1.00 94.75 81 ALA A N 1
ATOM 639 C CA . ALA A 1 81 ? 15.859 10.189 -16.588 1.00 94.75 81 ALA A CA 1
ATOM 640 C C . ALA A 1 81 ? 14.881 10.596 -15.469 1.00 94.75 81 ALA A C 1
ATOM 642 O O . ALA A 1 81 ? 14.950 11.724 -14.985 1.00 94.75 81 ALA A O 1
ATOM 643 N N . GLY A 1 82 ? 13.980 9.701 -15.049 1.00 92.69 82 GLY A N 1
ATOM 644 C CA . GLY A 1 82 ? 13.026 9.961 -13.972 1.00 92.69 82 GLY A CA 1
ATOM 645 C C . GLY A 1 82 ? 11.960 11.005 -14.316 1.00 92.69 82 GLY A C 1
ATOM 646 O O . GLY A 1 82 ? 11.429 11.640 -13.408 1.00 92.69 82 GLY A O 1
ATOM 647 N N . VAL A 1 83 ? 11.635 11.186 -15.600 1.00 95.69 83 VAL A N 1
ATOM 648 C CA . VAL A 1 83 ? 10.645 12.170 -16.073 1.00 95.69 83 VAL A CA 1
ATOM 649 C C . VAL A 1 83 ? 9.268 11.903 -15.460 1.00 95.69 83 VAL A C 1
ATOM 651 O O . VAL A 1 83 ? 8.564 12.827 -15.055 1.00 95.69 83 VAL A O 1
ATOM 654 N N . PHE A 1 84 ? 8.893 10.632 -15.336 1.00 92.75 84 PHE A N 1
ATOM 655 C CA . PHE A 1 84 ? 7.645 10.189 -14.725 1.00 92.75 84 PHE A CA 1
ATOM 656 C C . PHE A 1 84 ? 7.882 9.823 -13.259 1.00 92.75 84 PHE A C 1
ATOM 658 O O . PHE A 1 84 ? 7.885 8.648 -12.877 1.00 92.75 84 PHE A O 1
ATOM 665 N N . PHE A 1 85 ? 8.134 10.831 -12.430 1.00 88.25 85 PHE A N 1
ATOM 666 C CA . PHE A 1 85 ? 8.310 10.647 -10.993 1.00 88.25 85 PHE A CA 1
ATOM 667 C C . PHE A 1 85 ? 7.000 10.221 -10.309 1.00 88.25 85 PHE A C 1
ATOM 669 O O . PHE A 1 85 ? 5.945 10.818 -10.526 1.00 88.25 85 PHE A O 1
ATOM 676 N N . ALA A 1 86 ? 7.079 9.215 -9.434 1.00 89.88 86 ALA A N 1
ATOM 677 C CA . ALA A 1 86 ? 6.006 8.881 -8.506 1.00 89.88 86 ALA A CA 1
ATOM 678 C C . ALA A 1 86 ? 6.588 8.257 -7.224 1.00 89.88 86 ALA A C 1
ATOM 680 O O . ALA A 1 86 ? 7.338 7.284 -7.339 1.00 89.88 86 ALA A O 1
ATOM 681 N N . PRO A 1 87 ? 6.173 8.707 -6.017 1.00 88.81 87 PRO A N 1
ATOM 682 C CA . PRO A 1 87 ? 6.672 8.175 -4.741 1.00 88.81 87 PRO A CA 1
ATOM 683 C C . PRO A 1 87 ? 6.504 6.660 -4.578 1.00 88.81 87 PRO A C 1
ATOM 685 O O . PRO A 1 87 ? 7.218 6.030 -3.806 1.00 88.81 87 PRO A O 1
ATOM 688 N N . TYR A 1 88 ? 5.557 6.068 -5.312 1.00 90.50 88 TYR A N 1
ATOM 689 C CA . TYR A 1 88 ? 5.337 4.626 -5.335 1.00 90.50 88 TYR A CA 1
ATOM 690 C C . TYR A 1 88 ? 6.577 3.833 -5.756 1.00 90.50 88 TYR A C 1
ATOM 692 O O . TYR A 1 88 ? 6.708 2.713 -5.296 1.00 90.50 88 TYR A O 1
ATOM 700 N N . TYR A 1 89 ? 7.456 4.360 -6.618 1.00 91.62 89 TYR A N 1
ATOM 701 C CA . TYR A 1 89 ? 8.626 3.620 -7.119 1.00 91.62 89 TYR A CA 1
ATOM 702 C C . TYR A 1 89 ? 9.864 3.724 -6.218 1.00 91.62 89 TYR A C 1
ATOM 704 O O . TYR A 1 89 ? 10.819 2.969 -6.414 1.00 91.62 89 TYR A O 1
ATOM 712 N N . ASP A 1 90 ? 9.827 4.611 -5.223 1.00 90.19 90 ASP A N 1
ATOM 713 C CA . ASP A 1 90 ? 10.933 4.868 -4.295 1.00 90.19 90 ASP A CA 1
ATOM 714 C C . ASP A 1 90 ? 10.740 4.172 -2.942 1.00 90.19 90 ASP A C 1
ATOM 716 O O . ASP A 1 90 ? 11.532 4.360 -2.023 1.00 90.19 90 ASP A O 1
ATOM 720 N N . LEU A 1 91 ? 9.694 3.349 -2.800 1.00 91.56 91 LEU A N 1
ATOM 721 C CA . LEU A 1 91 ? 9.483 2.571 -1.581 1.00 91.56 91 LEU A CA 1
ATOM 722 C C . LEU A 1 91 ? 10.598 1.529 -1.438 1.00 91.56 91 LEU A C 1
ATOM 724 O O . LEU A 1 91 ? 10.920 0.824 -2.405 1.00 91.56 91 LEU A O 1
ATOM 728 N N . GLU A 1 92 ? 11.150 1.435 -0.234 1.00 89.56 92 GLU A N 1
ATOM 729 C CA . GLU A 1 92 ? 12.142 0.446 0.189 1.00 89.56 92 GLU A CA 1
ATOM 730 C C . GLU A 1 92 ? 11.583 -0.292 1.404 1.00 89.56 92 GLU A C 1
ATOM 732 O O . GLU A 1 92 ? 11.003 0.326 2.292 1.00 89.56 92 GLU A O 1
ATOM 737 N N . PHE A 1 93 ? 11.733 -1.608 1.445 1.00 83.56 93 PHE A N 1
ATOM 738 C CA . PHE A 1 93 ? 11.290 -2.425 2.569 1.00 83.56 93 PHE A CA 1
ATOM 739 C C . PHE A 1 93 ? 12.468 -3.285 3.005 1.00 83.56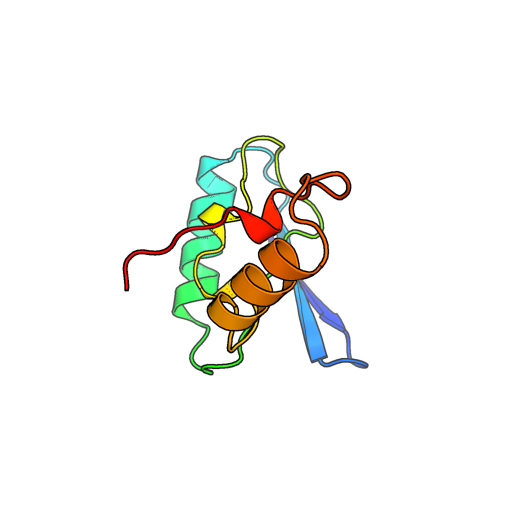 93 PHE A C 1
ATOM 741 O O . PHE A 1 93 ? 13.166 -3.817 2.142 1.00 83.56 93 PHE A O 1
ATOM 748 N N . ASP A 1 94 ? 12.679 -3.411 4.313 1.00 74.31 94 ASP A N 1
ATOM 749 C CA . ASP A 1 94 ? 13.625 -4.390 4.842 1.00 74.31 94 ASP A CA 1
ATOM 750 C C . ASP A 1 94 ? 13.074 -5.793 4.520 1.00 74.31 94 ASP A C 1
ATOM 752 O O . ASP A 1 94 ? 11.903 -6.071 4.810 1.00 74.31 94 ASP A O 1
ATOM 756 N N . GLU A 1 95 ? 13.875 -6.620 3.836 1.00 56.84 95 GLU A N 1
ATOM 757 C CA . GLU A 1 95 ? 13.520 -8.001 3.450 1.00 56.84 9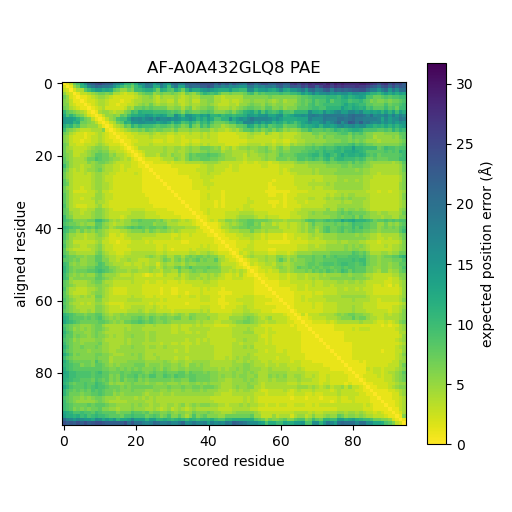5 GLU A CA 1
ATOM 758 C C . GLU A 1 95 ? 13.451 -8.951 4.653 1.00 56.84 95 GLU A C 1
ATOM 760 O O . GLU A 1 95 ? 14.352 -8.894 5.523 1.00 56.84 95 GLU A O 1
#

Secondary structure (DSSP, 8-state):
--SEEEEE-TTT--EEEEE----HHHHHHHHHHHHHH--STT-----SS--TT--SGGGGGGGS-TTHHHHHHHHHHH-TT--S--GGGG-----

Sequence (95 aa):
KANFKIAVHPTGGDINFMHKSTERKEQLQHLEKIKSALIHADSRLRWVSSTPKCSFMDLGKFGVASGYSLVKRLKKHLDPAGVFFAPYYDLEFDE

Radius of gyration: 15.36 Å; Cα contacts (8 Å, |Δi|>4): 69; chains: 1; bounding box: 37×28×37 Å